Protein AF-A0A383CFS9-F1 (afdb_monomer)

Structure (mmCIF, N/CA/C/O backbone):
data_AF-A0A383CFS9-F1
#
_entry.id   AF-A0A383CFS9-F1
#
loop_
_atom_site.group_PDB
_atom_site.id
_atom_site.type_symbol
_atom_site.label_atom_id
_atom_site.label_alt_id
_atom_site.label_comp_id
_atom_site.label_asym_id
_atom_site.label_entity_id
_atom_site.label_seq_id
_atom_site.pdbx_PDB_ins_code
_atom_site.Cartn_x
_atom_site.Cartn_y
_atom_site.Cartn_z
_atom_site.occupancy
_atom_site.B_iso_or_equiv
_atom_site.auth_seq_id
_atom_site.auth_comp_id
_atom_site.auth_asym_id
_atom_site.auth_atom_id
_atom_site.pdbx_PDB_model_num
ATOM 1 N N . MET A 1 1 ? -12.939 10.911 5.482 1.00 61.72 1 MET A N 1
ATOM 2 C CA . MET A 1 1 ? -12.917 11.307 4.045 1.00 61.72 1 MET A CA 1
ATOM 3 C C . MET A 1 1 ? -11.748 10.573 3.395 1.00 61.72 1 MET A C 1
ATOM 5 O O . MET A 1 1 ? -10.789 10.356 4.116 1.00 61.72 1 MET A O 1
ATOM 9 N N . PRO A 1 2 ? -11.767 10.183 2.105 1.00 73.81 2 PRO A N 1
ATOM 10 C CA . PRO A 1 2 ? -10.771 9.255 1.539 1.00 73.81 2 PRO A CA 1
ATOM 11 C C . PRO A 1 2 ? -9.413 9.898 1.201 1.00 73.81 2 PRO A C 1
ATOM 13 O O . PRO A 1 2 ? -8.690 9.390 0.346 1.00 73.81 2 PRO A O 1
ATOM 16 N N . PHE A 1 3 ? -9.087 11.044 1.803 1.00 71.62 3 PHE A N 1
ATOM 17 C CA . PHE A 1 3 ? -7.859 11.783 1.536 1.00 71.62 3 PHE A CA 1
ATOM 18 C C . PHE A 1 3 ? -7.121 12.093 2.827 1.00 71.62 3 PHE A C 1
ATOM 20 O O . PHE A 1 3 ? -7.743 12.405 3.840 1.00 71.62 3 PHE A O 1
ATOM 27 N N . SER A 1 4 ? -5.798 12.067 2.744 1.00 77.31 4 SER A N 1
ATOM 28 C CA . SER A 1 4 ? -4.913 12.374 3.862 1.00 77.31 4 SER A CA 1
ATOM 29 C C . SER A 1 4 ? -4.382 13.797 3.763 1.00 77.31 4 SER A C 1
ATOM 31 O O . SER A 1 4 ? -4.376 14.420 2.690 1.00 77.31 4 SER A O 1
ATOM 33 N N . HIS A 1 5 ? -3.919 14.336 4.887 1.00 82.75 5 HIS A N 1
ATOM 34 C CA . HIS A 1 5 ? -3.319 15.663 4.899 1.00 82.75 5 HIS A CA 1
ATOM 35 C C . HIS A 1 5 ? -1.981 15.664 4.147 1.00 82.75 5 HIS A C 1
ATOM 37 O O . HIS A 1 5 ? -1.019 15.003 4.535 1.00 82.75 5 HIS A O 1
ATOM 43 N N . SER A 1 6 ? -1.882 16.468 3.083 1.00 84.69 6 SER A N 1
ATOM 44 C CA . SER A 1 6 ? -0.691 16.499 2.219 1.00 84.69 6 SER A CA 1
ATOM 45 C C . SER A 1 6 ? 0.611 16.829 2.958 1.00 84.69 6 SER A C 1
ATOM 47 O O . SER A 1 6 ? 1.684 16.391 2.546 1.00 84.69 6 SER A O 1
ATOM 49 N N . SER A 1 7 ? 0.524 17.548 4.079 1.00 87.81 7 SER A N 1
ATOM 50 C CA . SER A 1 7 ? 1.655 17.877 4.949 1.00 87.81 7 SER A CA 1
ATOM 51 C C . SER A 1 7 ? 2.322 16.656 5.592 1.00 87.81 7 SER A C 1
ATOM 53 O O . SER A 1 7 ? 3.496 16.734 5.947 1.00 87.81 7 SER A O 1
ATOM 55 N N . GLN A 1 8 ? 1.615 15.533 5.734 1.00 89.50 8 GLN A N 1
ATOM 56 C CA . GLN A 1 8 ? 2.145 14.311 6.346 1.00 89.50 8 GLN A CA 1
ATOM 57 C C . GLN A 1 8 ? 2.914 13.433 5.344 1.00 89.50 8 GLN A C 1
ATOM 59 O O . GLN A 1 8 ? 3.715 12.593 5.756 1.00 89.50 8 GLN A O 1
ATOM 64 N N . ILE A 1 9 ? 2.701 13.627 4.035 1.00 92.69 9 ILE A N 1
ATOM 65 C CA . ILE A 1 9 ? 3.205 12.733 2.980 1.00 92.69 9 ILE A CA 1
ATOM 66 C C . ILE A 1 9 ? 4.723 12.569 3.056 1.00 92.69 9 ILE A C 1
ATOM 68 O O . ILE A 1 9 ? 5.204 11.443 3.149 1.00 92.69 9 ILE A O 1
ATOM 72 N N . SER A 1 10 ? 5.480 13.670 3.058 1.00 94.12 10 SER A N 1
ATOM 73 C CA . SER A 1 10 ? 6.947 13.605 3.023 1.00 94.12 10 SER A CA 1
ATOM 74 C C . SER A 1 10 ? 7.539 12.911 4.250 1.00 94.12 10 SER A C 1
ATOM 76 O O . SER A 1 10 ? 8.532 12.200 4.133 1.00 94.12 10 SER A O 1
ATOM 78 N N . ALA A 1 11 ? 6.930 13.096 5.425 1.00 95.12 11 ALA A N 1
ATOM 79 C CA . ALA A 1 11 ? 7.402 12.477 6.660 1.00 95.12 11 ALA A CA 1
ATOM 80 C C . ALA A 1 11 ? 7.168 10.960 6.652 1.00 95.12 11 ALA A C 1
ATOM 82 O O . ALA A 1 11 ? 8.077 10.191 6.961 1.00 95.12 11 ALA A O 1
ATOM 83 N N . ILE A 1 12 ? 5.965 10.534 6.260 1.00 95.50 12 ILE A N 1
ATOM 84 C CA . ILE A 1 12 ? 5.589 9.117 6.196 1.00 95.50 12 ILE A CA 1
ATOM 85 C C . ILE A 1 12 ? 6.398 8.398 5.115 1.00 95.50 12 ILE A C 1
ATOM 87 O O . ILE A 1 12 ? 6.947 7.327 5.368 1.00 95.50 12 ILE A O 1
ATOM 91 N N . LEU A 1 13 ? 6.532 9.006 3.935 1.00 96.50 13 LEU A N 1
ATOM 92 C CA . LEU A 1 13 ? 7.294 8.425 2.836 1.00 96.50 13 LEU A CA 1
ATOM 93 C C . LEU A 1 13 ? 8.785 8.322 3.167 1.00 96.50 13 LEU A C 1
ATOM 95 O O . LEU A 1 13 ? 9.365 7.254 3.003 1.00 96.50 13 LEU A O 1
ATOM 99 N N . GLY A 1 14 ? 9.382 9.377 3.729 1.00 97.56 14 GLY A N 1
ATOM 100 C CA . GLY A 1 14 ? 10.776 9.330 4.174 1.00 97.56 14 GLY A CA 1
ATOM 101 C C . GLY A 1 14 ? 11.010 8.276 5.262 1.00 97.56 14 GLY A C 1
ATOM 102 O O . GLY A 1 14 ? 12.059 7.631 5.295 1.00 97.56 14 GLY A O 1
ATOM 103 N N . TYR A 1 15 ? 10.020 8.033 6.130 1.00 97.56 15 TYR A N 1
ATOM 104 C CA . TYR A 1 15 ? 10.092 6.941 7.097 1.00 97.56 15 TYR A CA 1
ATOM 105 C C . TYR A 1 15 ? 10.050 5.567 6.417 1.00 97.56 15 TYR A C 1
ATOM 107 O O . TYR A 1 15 ? 10.925 4.745 6.691 1.00 97.56 15 TYR A O 1
ATOM 115 N N . LEU A 1 16 ? 9.099 5.335 5.505 1.00 97.75 16 LEU A N 1
ATOM 116 C CA . LEU A 1 16 ? 9.012 4.109 4.701 1.00 97.75 16 LEU A CA 1
ATOM 117 C C . LEU A 1 16 ? 10.338 3.817 3.989 1.00 97.75 16 LEU A C 1
ATOM 119 O O . LEU A 1 16 ? 10.886 2.723 4.122 1.00 97.75 16 LEU A O 1
ATOM 123 N N . GLU A 1 17 ? 10.895 4.816 3.304 1.00 97.19 17 GLU A N 1
ATOM 124 C CA . GLU A 1 17 ? 12.170 4.711 2.593 1.00 97.19 17 GLU A CA 1
ATOM 125 C C . GLU A 1 17 ? 13.337 4.402 3.533 1.00 97.19 17 GLU A C 1
ATOM 127 O O . GLU A 1 17 ? 14.220 3.626 3.175 1.00 97.19 17 GLU A O 1
ATOM 132 N N . SER A 1 18 ? 13.335 4.948 4.753 1.00 97.94 18 SER A N 1
ATOM 133 C CA . SER A 1 18 ? 14.369 4.652 5.753 1.00 97.94 18 SER A CA 1
ATOM 134 C C . SER A 1 18 ? 14.281 3.234 6.328 1.00 97.94 18 SER A C 1
ATOM 136 O O . SER A 1 18 ? 15.282 2.707 6.817 1.00 97.94 18 SER A O 1
ATOM 138 N N . LYS A 1 19 ? 13.086 2.629 6.320 1.00 98.12 19 LYS A N 1
ATOM 139 C CA . LYS A 1 19 ? 12.830 1.304 6.902 1.00 98.12 19 LYS A CA 1
ATOM 140 C C . LYS A 1 19 ? 12.875 0.177 5.885 1.00 98.12 19 LYS A C 1
ATOM 142 O O . LYS A 1 19 ? 13.204 -0.934 6.284 1.00 98.12 19 LYS A O 1
ATOM 147 N N . GLN A 1 20 ? 12.581 0.456 4.614 1.00 97.25 20 GLN A N 1
ATOM 148 C CA . GLN A 1 20 ? 12.554 -0.538 3.535 1.00 97.25 20 GLN A CA 1
ATOM 149 C C . GLN A 1 20 ? 11.773 -1.820 3.915 1.00 97.25 20 GLN A C 1
ATOM 151 O O . GLN A 1 20 ? 12.322 -2.920 3.785 1.00 97.25 20 GLN A O 1
ATOM 156 N N . PRO A 1 21 ? 10.524 -1.718 4.424 1.00 98.19 21 PRO A N 1
ATOM 157 C CA . PRO A 1 21 ? 9.736 -2.901 4.771 1.00 98.19 21 PRO A CA 1
ATOM 158 C C . PRO A 1 21 ? 9.493 -3.770 3.529 1.00 98.19 21 PRO A C 1
ATOM 160 O O . PRO A 1 21 ? 9.343 -3.253 2.420 1.00 98.19 21 PRO A O 1
ATOM 163 N N . LYS A 1 22 ? 9.440 -5.094 3.708 1.00 97.75 22 LYS A N 1
ATOM 164 C CA . LYS A 1 22 ? 9.135 -6.048 2.628 1.00 97.75 22 LYS A CA 1
ATOM 165 C C . LYS A 1 22 ? 7.663 -6.432 2.590 1.00 97.75 22 LYS A C 1
ATOM 167 O O . LYS A 1 22 ? 7.187 -6.935 1.576 1.00 97.75 22 LYS A O 1
ATOM 172 N N . SER A 1 23 ? 6.937 -6.148 3.664 1.00 98.56 23 SER A N 1
ATOM 173 C CA . SER A 1 23 ? 5.499 -6.345 3.759 1.00 98.56 23 SER A CA 1
ATOM 174 C C . SER A 1 23 ? 4.828 -5.179 4.491 1.00 98.56 23 SER A C 1
ATOM 176 O O . SER A 1 23 ? 5.254 -4.780 5.576 1.00 98.56 23 SER A O 1
ATOM 178 N N . ILE A 1 24 ? 3.783 -4.619 3.883 1.00 98.69 24 ILE A N 1
ATOM 179 C CA . ILE A 1 24 ? 3.011 -3.490 4.410 1.00 98.69 24 ILE A CA 1
ATOM 180 C C . ILE A 1 24 ? 1.531 -3.866 4.450 1.00 98.69 24 ILE A C 1
ATOM 182 O O . ILE A 1 24 ? 0.998 -4.359 3.455 1.00 98.69 24 ILE A O 1
ATOM 186 N N . LEU A 1 25 ? 0.876 -3.589 5.577 1.00 98.56 25 LEU A N 1
ATOM 187 C CA . LEU A 1 25 ? -0.581 -3.552 5.683 1.00 98.56 25 LEU A CA 1
ATOM 188 C C . LEU A 1 25 ? -1.042 -2.100 5.815 1.00 98.56 25 LEU A C 1
ATOM 190 O O . LEU A 1 25 ? -0.694 -1.431 6.785 1.00 98.56 25 LEU A O 1
ATOM 194 N N . ASP A 1 26 ? -1.823 -1.619 4.858 1.00 97.75 26 ASP A N 1
ATOM 195 C CA . ASP A 1 26 ? -2.394 -0.271 4.852 1.00 97.75 26 ASP A CA 1
ATOM 196 C C . ASP A 1 26 ? -3.868 -0.317 5.273 1.00 97.75 26 ASP A C 1
ATOM 198 O O . ASP A 1 26 ? -4.727 -0.831 4.555 1.00 97.75 26 ASP A O 1
ATOM 202 N N . ILE A 1 27 ? -4.165 0.160 6.476 1.00 96.31 27 ILE A N 1
ATOM 203 C CA . ILE A 1 27 ? -5.506 0.132 7.055 1.00 96.31 27 ILE A CA 1
ATOM 204 C C . ILE A 1 27 ? -6.198 1.451 6.724 1.00 96.31 27 ILE A C 1
ATOM 206 O O . ILE A 1 27 ? -5.691 2.510 7.086 1.00 96.31 27 ILE A O 1
ATOM 210 N N . GLY A 1 28 ? -7.375 1.382 6.097 1.00 94.31 28 GLY A N 1
ATOM 211 C CA . GLY A 1 28 ? -8.111 2.566 5.654 1.00 94.31 28 GLY A CA 1
ATOM 212 C C . GLY A 1 28 ? -7.465 3.199 4.425 1.00 94.31 28 GLY A C 1
ATOM 213 O O . G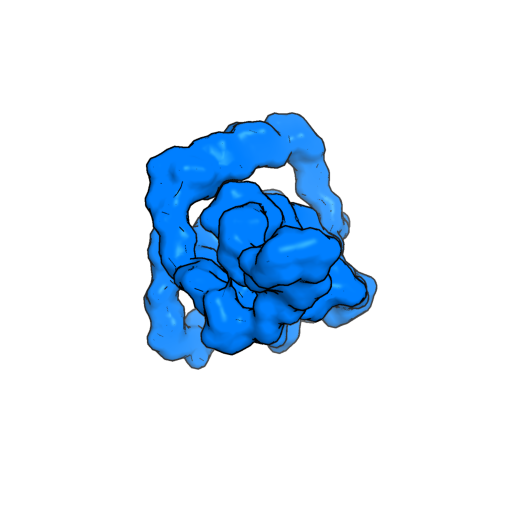LY A 1 28 ? -7.118 4.377 4.440 1.00 94.31 28 GLY A O 1
ATOM 214 N N . VAL A 1 29 ? -7.293 2.405 3.364 1.00 95.50 29 VAL A N 1
ATOM 215 C CA . VAL A 1 29 ? -6.565 2.799 2.140 1.00 95.50 29 VAL A CA 1
ATOM 216 C C . VAL A 1 29 ? -7.111 4.067 1.468 1.00 95.50 29 VAL A C 1
ATOM 218 O O . VAL A 1 29 ? -6.371 4.751 0.750 1.00 95.50 29 VAL A O 1
ATOM 221 N N . GLY A 1 30 ? -8.395 4.398 1.666 1.00 93.56 30 GLY A N 1
ATOM 222 C CA . GLY A 1 30 ? -9.013 5.594 1.103 1.00 93.56 30 GLY A CA 1
ATOM 223 C C . GLY A 1 30 ? -8.914 5.599 -0.421 1.00 93.56 30 GLY A C 1
ATOM 224 O O . GLY A 1 30 ? -9.360 4.672 -1.081 1.00 93.56 30 GLY A O 1
ATOM 225 N N . MET A 1 31 ? -8.326 6.646 -1.009 1.00 93.00 31 MET A N 1
ATOM 226 C CA . MET A 1 31 ? -8.101 6.712 -2.463 1.00 93.00 31 MET A CA 1
ATOM 227 C C . MET A 1 31 ? -6.832 5.984 -2.956 1.00 93.00 31 MET A C 1
ATOM 229 O O . MET A 1 31 ? -6.495 6.087 -4.139 1.00 93.00 31 MET A O 1
ATOM 233 N N . GLY A 1 32 ? -6.120 5.269 -2.079 1.00 94.88 32 GLY A N 1
ATOM 234 C CA . GLY A 1 32 ? -4.938 4.468 -2.415 1.00 94.88 32 GLY A CA 1
ATOM 235 C C . GLY A 1 32 ? -3.636 5.268 -2.483 1.00 94.88 32 GLY A C 1
ATOM 236 O O . GLY A 1 32 ? -2.660 4.822 -3.087 1.00 94.88 32 GLY A O 1
ATOM 237 N N . GLN A 1 33 ? -3.613 6.470 -1.899 1.00 95.25 33 GLN A N 1
ATOM 238 C CA . GLN A 1 33 ? -2.483 7.396 -1.993 1.00 95.25 33 GLN A CA 1
ATOM 239 C C . GLN A 1 33 ? -1.199 6.804 -1.403 1.00 95.25 33 GLN A C 1
ATOM 241 O O . GLN A 1 33 ? -0.160 6.819 -2.066 1.00 95.25 33 GLN A O 1
ATOM 246 N N . TYR A 1 34 ? -1.257 6.278 -0.178 1.00 96.62 34 TYR A N 1
ATOM 247 C CA . TYR A 1 34 ? -0.070 5.738 0.482 1.00 96.62 34 TYR A CA 1
ATOM 248 C C . TYR A 1 34 ? 0.363 4.395 -0.088 1.00 96.62 34 TYR A C 1
ATOM 250 O O . TYR A 1 34 ? 1.563 4.210 -0.268 1.00 96.62 34 TYR A O 1
ATOM 258 N N . GLY A 1 35 ? -0.560 3.512 -0.480 1.00 97.25 35 GLY A N 1
ATOM 259 C CA . GLY A 1 35 ? -0.193 2.296 -1.208 1.00 97.25 35 GLY A CA 1
ATOM 260 C C . GLY A 1 35 ? 0.501 2.589 -2.535 1.00 97.25 35 GLY A C 1
ATOM 261 O O . GLY A 1 35 ? 1.518 1.967 -2.838 1.00 97.25 35 GLY A O 1
ATOM 262 N N . PHE A 1 36 ? 0.018 3.574 -3.302 1.00 97.56 36 PHE A N 1
ATOM 263 C CA . PHE A 1 36 ? 0.678 3.989 -4.544 1.00 97.56 36 PHE A CA 1
ATOM 264 C C . PHE A 1 36 ? 2.076 4.546 -4.281 1.00 97.56 36 PHE A C 1
ATOM 266 O O . PHE A 1 36 ? 3.039 4.108 -4.907 1.00 97.56 36 PHE A O 1
ATOM 273 N N . LEU A 1 37 ? 2.205 5.465 -3.320 1.00 97.31 37 LEU A N 1
ATOM 274 C CA . LEU A 1 37 ? 3.498 6.045 -2.962 1.00 97.31 37 LEU A CA 1
ATOM 275 C C . LEU A 1 37 ? 4.469 4.991 -2.421 1.00 97.31 37 LEU A C 1
ATOM 277 O O . LEU A 1 37 ? 5.635 5.000 -2.809 1.00 97.31 37 LEU A O 1
ATOM 281 N N . ALA A 1 38 ? 4.014 4.067 -1.577 1.00 98.00 38 ALA A N 1
ATOM 282 C CA . ALA A 1 38 ? 4.833 2.968 -1.082 1.00 98.00 38 ALA A CA 1
ATOM 283 C C . ALA A 1 38 ? 5.305 2.078 -2.240 1.00 98.00 38 ALA A C 1
ATOM 285 O O . ALA A 1 38 ? 6.505 1.839 -2.368 1.00 98.00 38 ALA A O 1
ATOM 286 N N . ARG A 1 39 ? 4.396 1.677 -3.142 1.00 98.06 39 ARG A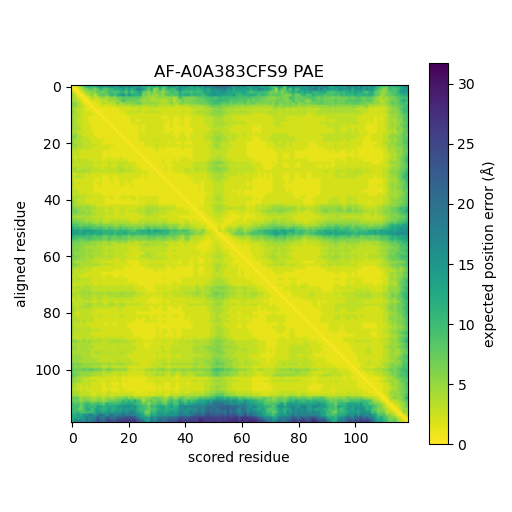 N 1
ATOM 287 C CA . ARG A 1 39 ? 4.726 0.875 -4.330 1.00 98.06 39 ARG A CA 1
ATOM 288 C C . ARG A 1 39 ? 5.786 1.549 -5.193 1.00 98.06 39 ARG A C 1
ATOM 290 O O . ARG A 1 39 ? 6.775 0.920 -5.557 1.00 98.06 39 ARG A O 1
ATOM 297 N N . THR A 1 40 ? 5.588 2.822 -5.535 1.00 97.06 40 THR A N 1
ATOM 298 C CA . THR A 1 40 ? 6.500 3.514 -6.448 1.00 97.06 40 THR A CA 1
ATOM 299 C C . THR A 1 40 ? 7.826 3.856 -5.793 1.00 97.06 40 THR A C 1
ATOM 301 O O . THR A 1 40 ? 8.841 3.762 -6.458 1.00 97.06 40 THR A O 1
ATOM 304 N N . ASN A 1 41 ? 7.869 4.232 -4.515 1.00 97.38 41 ASN A N 1
ATOM 305 C CA . ASN A 1 41 ? 9.125 4.684 -3.906 1.00 97.38 41 ASN A CA 1
ATOM 306 C C . ASN A 1 41 ? 9.958 3.533 -3.346 1.00 97.38 41 ASN A C 1
ATOM 308 O O . ASN A 1 41 ? 11.179 3.564 -3.464 1.00 97.38 41 ASN A O 1
ATOM 312 N N . LEU A 1 42 ? 9.333 2.482 -2.813 1.00 97.62 42 LEU A N 1
ATOM 313 C CA . LEU A 1 42 ? 10.078 1.343 -2.277 1.00 97.62 42 LEU A CA 1
ATOM 314 C C . LEU A 1 42 ? 10.485 0.340 -3.360 1.00 97.62 42 LEU A C 1
ATOM 316 O O . LEU A 1 42 ? 11.478 -0.360 -3.187 1.00 97.62 42 LEU A O 1
ATOM 320 N N . GLU A 1 43 ? 9.760 0.290 -4.483 1.00 96.19 43 GLU A N 1
ATOM 321 C CA . GLU A 1 43 ? 9.987 -0.726 -5.514 1.00 96.19 43 GLU A CA 1
ATOM 322 C C . GLU A 1 43 ? 10.236 -0.186 -6.931 1.00 96.19 43 GLU A C 1
ATOM 324 O O . GLU A 1 43 ? 10.256 -0.959 -7.885 1.00 96.19 43 GLU A O 1
ATOM 329 N N . HIS A 1 44 ? 10.478 1.117 -7.113 1.00 91.75 44 HIS A N 1
ATOM 330 C CA . HIS A 1 44 ? 10.654 1.747 -8.438 1.00 91.75 44 HIS A CA 1
ATOM 331 C C . HIS A 1 44 ? 11.551 0.976 -9.422 1.00 91.75 44 HIS A C 1
ATOM 333 O O . HIS A 1 44 ? 11.276 0.993 -10.620 1.00 91.75 44 HIS A O 1
ATOM 339 N N . PHE A 1 45 ? 12.603 0.298 -8.949 1.00 92.38 45 PHE A N 1
ATOM 340 C CA . PHE A 1 45 ? 13.518 -0.456 -9.810 1.00 92.38 45 PHE A CA 1
ATOM 341 C C . PHE A 1 45 ? 12.990 -1.814 -10.294 1.00 92.38 45 PHE A C 1
ATOM 343 O O . PHE A 1 45 ? 13.472 -2.296 -11.315 1.00 92.38 45 PHE A O 1
ATOM 350 N N . ASN A 1 46 ? 12.026 -2.432 -9.603 1.00 95.31 46 ASN A N 1
ATOM 351 C CA . ASN A 1 46 ? 11.518 -3.768 -9.938 1.00 95.31 46 ASN A CA 1
ATOM 352 C C . ASN A 1 46 ? 10.085 -3.756 -10.511 1.00 95.31 46 ASN A C 1
ATOM 354 O O . ASN A 1 46 ? 9.559 -4.789 -10.908 1.00 95.31 46 ASN A O 1
ATOM 358 N N . LEU A 1 47 ? 9.450 -2.588 -10.661 1.00 95.94 47 LEU A N 1
ATOM 359 C CA . LEU A 1 47 ? 8.124 -2.498 -11.300 1.00 95.94 47 LEU A CA 1
ATOM 360 C C . LEU A 1 47 ? 8.152 -2.783 -12.808 1.00 95.94 47 LEU A C 1
ATOM 362 O O . LEU A 1 47 ? 7.140 -3.190 -13.388 1.00 95.94 47 LEU A O 1
ATOM 366 N N . TYR A 1 48 ? 9.300 -2.560 -13.447 1.00 95.56 48 TYR A N 1
ATOM 367 C CA . TYR A 1 48 ? 9.497 -2.761 -14.876 1.00 95.56 48 TYR A CA 1
ATOM 368 C C . TYR A 1 48 ? 10.748 -3.588 -15.132 1.00 95.56 48 TYR A C 1
ATOM 370 O O . TYR A 1 48 ? 11.785 -3.409 -14.499 1.00 95.56 48 TYR A O 1
ATOM 378 N N . GLU A 1 49 ? 10.653 -4.464 -16.120 1.00 94.81 49 GLU A N 1
ATOM 379 C CA . GLU A 1 49 ? 11.798 -5.142 -16.697 1.00 94.81 49 GLU A CA 1
ATOM 380 C C . GLU A 1 49 ? 12.215 -4.400 -17.965 1.00 94.81 49 GLU A C 1
ATOM 382 O O . GLU A 1 49 ? 11.435 -4.300 -18.916 1.00 94.81 49 GLU A O 1
ATOM 387 N N . VAL A 1 50 ? 13.436 -3.867 -17.962 1.00 92.31 50 VAL A N 1
ATOM 388 C CA . VAL A 1 50 ? 14.018 -3.148 -19.101 1.00 92.31 50 VAL A CA 1
ATOM 389 C C . VAL A 1 50 ? 14.975 -4.081 -19.837 1.00 92.31 50 VAL A C 1
ATOM 391 O O . VAL A 1 50 ? 15.942 -4.571 -19.255 1.00 92.31 50 VAL A O 1
ATOM 394 N N . ILE A 1 51 ? 14.703 -4.330 -21.118 1.00 91.19 51 ILE A N 1
ATOM 395 C CA . ILE A 1 51 ? 15.509 -5.183 -21.996 1.00 91.19 51 ILE A CA 1
ATOM 396 C C . ILE A 1 51 ? 15.869 -4.370 -23.238 1.00 91.19 51 ILE A C 1
ATOM 398 O O . ILE A 1 51 ? 15.016 -4.112 -24.094 1.00 91.19 51 ILE A O 1
ATOM 402 N N . ASN A 1 52 ? 17.145 -3.991 -23.349 1.00 91.31 52 ASN A N 1
ATOM 403 C CA . ASN A 1 52 ? 17.648 -3.078 -24.380 1.00 91.31 52 ASN A CA 1
ATOM 404 C C . ASN A 1 52 ? 16.799 -1.789 -24.427 1.00 91.31 52 ASN A C 1
ATOM 406 O O . ASN A 1 52 ? 16.642 -1.126 -23.406 1.00 91.31 52 ASN A O 1
ATOM 410 N N . ASP A 1 53 ? 16.207 -1.480 -25.582 1.00 92.88 53 ASP A N 1
ATOM 411 C CA . ASP A 1 53 ? 15.375 -0.293 -25.810 1.00 92.88 53 ASP A CA 1
ATOM 412 C C . ASP A 1 53 ? 13.875 -0.537 -25.541 1.00 92.88 53 ASP A C 1
ATOM 414 O O . ASP A 1 53 ? 13.021 0.238 -25.974 1.00 92.88 53 ASP A O 1
ATOM 418 N N . THR A 1 54 ? 13.524 -1.633 -24.859 1.00 93.44 54 THR A N 1
ATOM 419 C CA . THR A 1 54 ? 12.134 -1.988 -24.533 1.00 93.44 54 THR A CA 1
ATOM 420 C C . THR A 1 54 ? 11.934 -2.151 -23.031 1.00 93.44 54 THR A C 1
ATOM 422 O O . THR A 1 54 ? 12.854 -2.527 -22.307 1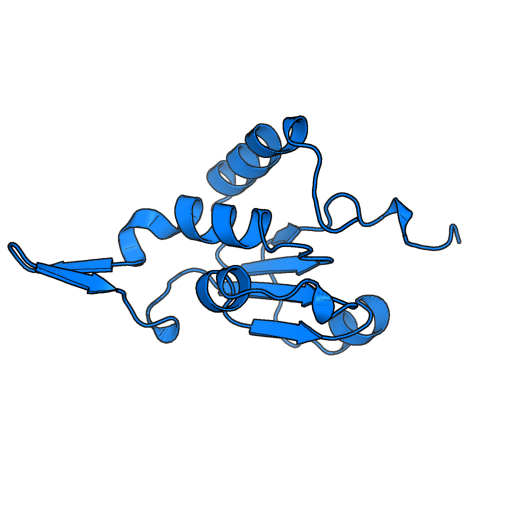.00 93.44 54 THR A O 1
ATOM 425 N N . ALA A 1 55 ? 10.716 -1.891 -22.557 1.00 93.25 55 ALA A N 1
ATOM 426 C CA . ALA A 1 55 ? 10.328 -2.124 -21.173 1.00 93.25 55 ALA A CA 1
ATOM 427 C C . ALA A 1 55 ? 8.969 -2.826 -21.120 1.00 93.25 55 ALA A C 1
ATOM 429 O O . ALA A 1 55 ? 8.038 -2.425 -21.824 1.00 93.25 55 ALA A O 1
ATOM 430 N N . ARG A 1 56 ? 8.837 -3.839 -20.258 1.00 94.62 56 ARG A N 1
ATOM 431 C CA . ARG A 1 56 ? 7.530 -4.385 -19.861 1.00 94.62 56 ARG A CA 1
ATOM 432 C C . ARG A 1 56 ? 7.284 -4.102 -18.391 1.00 94.62 56 ARG A C 1
ATOM 434 O O . ARG A 1 56 ? 8.207 -4.148 -17.580 1.00 94.62 56 ARG A O 1
ATOM 441 N N . ARG A 1 57 ? 6.027 -3.858 -18.036 1.00 94.00 57 ARG A N 1
ATOM 442 C CA . ARG A 1 57 ? 5.617 -3.885 -16.632 1.00 94.00 57 ARG A CA 1
ATOM 443 C C . ARG A 1 57 ? 5.725 -5.324 -16.131 1.00 94.00 57 ARG A C 1
ATOM 445 O O . ARG A 1 57 ? 5.263 -6.234 -16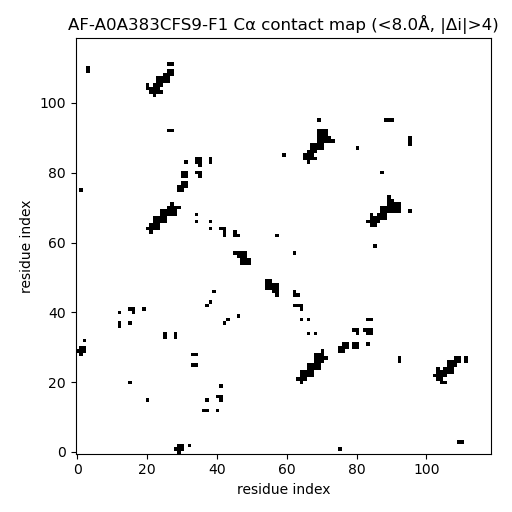.822 1.00 94.00 57 ARG A O 1
ATOM 452 N N . ARG A 1 58 ? 6.329 -5.518 -14.962 1.00 95.81 58 ARG A N 1
ATOM 453 C CA . ARG A 1 5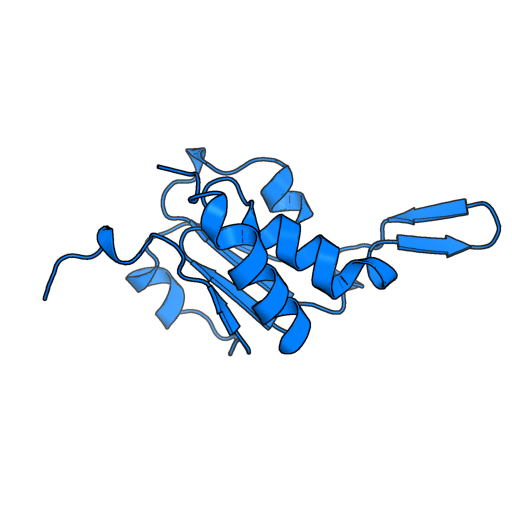8 ? 6.335 -6.821 -14.295 1.00 95.81 58 ARG A CA 1
ATOM 454 C C . ARG A 1 58 ? 4.936 -7.179 -13.802 1.00 95.81 58 ARG A C 1
ATOM 456 O O . ARG A 1 58 ? 4.154 -6.290 -13.448 1.00 95.81 58 ARG A O 1
ATOM 463 N N . ASP A 1 59 ? 4.628 -8.470 -13.772 1.00 95.31 59 ASP A N 1
ATOM 464 C CA . ASP A 1 59 ? 3.428 -8.952 -13.095 1.00 95.31 59 ASP A CA 1
ATOM 465 C C . ASP A 1 59 ? 3.581 -8.778 -11.582 1.00 95.31 59 ASP A C 1
ATOM 467 O O . ASP A 1 59 ? 4.686 -8.860 -11.050 1.00 95.31 59 ASP A O 1
ATOM 471 N N . LYS A 1 60 ? 2.470 -8.587 -10.857 1.00 94.88 60 LYS A N 1
ATOM 472 C CA . LYS A 1 60 ? 2.513 -8.390 -9.394 1.00 94.88 60 LYS A CA 1
ATOM 473 C C . LYS A 1 60 ? 3.195 -9.535 -8.640 1.00 94.88 60 LYS A C 1
ATOM 475 O O . LYS A 1 60 ? 3.684 -9.337 -7.536 1.00 94.88 60 LYS A O 1
ATOM 480 N N . ALA A 1 61 ? 3.185 -10.739 -9.211 1.00 94.62 61 ALA A N 1
ATOM 481 C CA . ALA A 1 61 ? 3.840 -11.913 -8.639 1.00 94.62 61 ALA A CA 1
ATOM 482 C C . ALA A 1 61 ? 5.377 -11.848 -8.716 1.00 94.62 61 ALA A C 1
ATOM 484 O O . ALA A 1 61 ? 6.046 -12.605 -8.021 1.00 94.62 61 ALA A O 1
ATOM 485 N N . GLU A 1 62 ? 5.929 -10.970 -9.557 1.00 96.12 62 GLU A N 1
ATOM 486 C CA . GLU A 1 62 ? 7.368 -10.707 -9.662 1.00 96.12 62 GLU A CA 1
ATOM 487 C C . GLU A 1 62 ? 7.812 -9.536 -8.767 1.00 96.12 62 GLU A C 1
ATOM 489 O O . GLU A 1 62 ? 8.986 -9.170 -8.788 1.00 96.12 62 GLU A O 1
ATOM 494 N N . TRP A 1 63 ? 6.886 -8.909 -8.034 1.00 96.94 63 TRP A N 1
ATOM 495 C CA . TRP A 1 63 ? 7.207 -7.809 -7.131 1.00 96.94 63 TRP A CA 1
ATOM 496 C C . TRP A 1 63 ? 7.815 -8.317 -5.819 1.00 96.94 63 TRP A C 1
ATOM 498 O O . TRP A 1 63 ? 7.369 -9.312 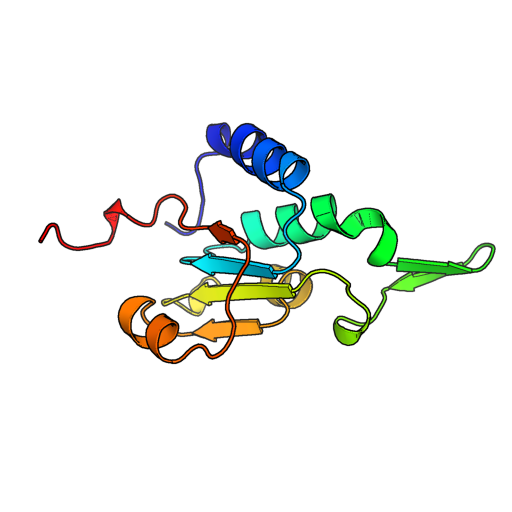-5.250 1.00 96.94 63 TRP A O 1
ATOM 508 N N . ASP A 1 64 ? 8.815 -7.594 -5.327 1.00 96.88 64 ASP A N 1
ATOM 509 C CA . ASP A 1 64 ? 9.596 -7.890 -4.126 1.00 96.88 64 ASP A CA 1
ATOM 510 C C . ASP A 1 64 ? 8.903 -7.423 -2.840 1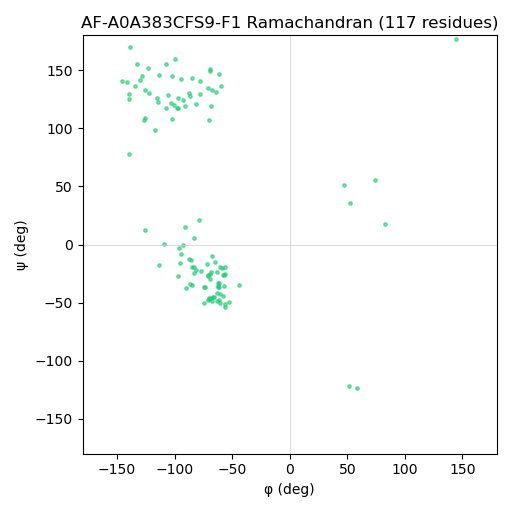.00 96.88 64 ASP A C 1
ATOM 512 O O . ASP A 1 64 ? 9.272 -7.861 -1.747 1.00 96.88 64 ASP A O 1
ATOM 516 N N . ILE A 1 65 ? 7.945 -6.493 -2.944 1.00 98.00 65 ILE A N 1
ATOM 517 C CA . ILE A 1 65 ? 7.270 -5.896 -1.789 1.00 98.00 65 ILE A CA 1
ATOM 518 C C . ILE A 1 65 ? 5.798 -6.297 -1.786 1.00 98.00 65 ILE A C 1
ATOM 520 O O . ILE A 1 65 ? 5.047 -6.014 -2.724 1.00 98.00 65 ILE A O 1
ATOM 524 N N . LEU A 1 66 ? 5.366 -6.923 -0.693 1.00 98.25 66 LEU A N 1
ATOM 525 C CA . LEU A 1 66 ? 3.961 -7.205 -0.436 1.00 98.25 66 LEU A CA 1
ATOM 526 C C . LEU A 1 66 ? 3.295 -5.953 0.140 1.00 98.25 66 LEU A C 1
ATOM 528 O O . LEU A 1 66 ? 3.693 -5.466 1.194 1.00 98.25 66 LEU A O 1
ATOM 532 N N . ILE A 1 67 ? 2.269 -5.439 -0.528 1.00 98.56 67 ILE A N 1
ATOM 533 C CA . ILE A 1 67 ? 1.458 -4.330 -0.021 1.00 98.56 67 ILE A CA 1
ATOM 534 C C . I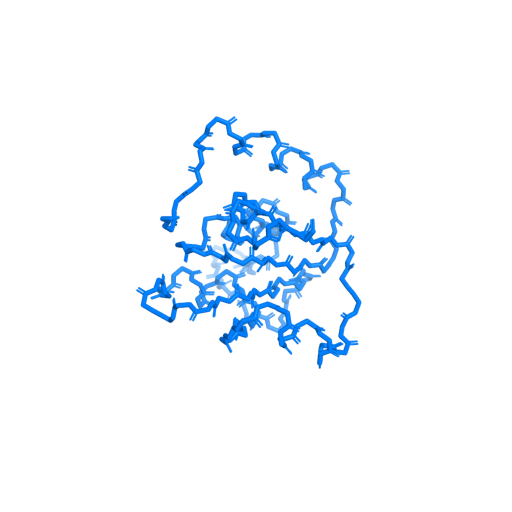LE A 1 67 ? 0.006 -4.770 -0.070 1.00 98.56 67 ILE A C 1
ATOM 536 O O . ILE A 1 67 ? -0.581 -4.848 -1.148 1.00 98.56 67 ILE A O 1
ATOM 540 N N . ASP A 1 68 ? -0.566 -5.042 1.093 1.00 98.56 68 ASP A N 1
ATOM 541 C CA . ASP A 1 68 ? -1.984 -5.335 1.233 1.00 98.56 68 ASP A CA 1
ATOM 542 C C . ASP A 1 68 ? -2.704 -4.158 1.888 1.00 98.56 68 ASP A C 1
ATOM 544 O O . ASP A 1 68 ? -2.100 -3.358 2.602 1.00 98.56 68 ASP A O 1
ATOM 548 N N . GLY A 1 69 ? -4.001 -4.045 1.630 1.00 98.00 69 GLY A N 1
ATOM 549 C CA . GLY A 1 69 ? -4.828 -2.970 2.159 1.00 98.00 69 GLY A CA 1
ATOM 550 C C . GLY A 1 69 ? -6.137 -3.467 2.754 1.00 98.00 69 GLY A C 1
ATOM 551 O O . GLY A 1 69 ? -6.634 -4.522 2.363 1.00 98.00 69 GLY A O 1
ATOM 552 N N . VAL A 1 70 ? -6.708 -2.696 3.676 1.00 97.75 70 VAL A N 1
ATOM 553 C CA . VAL A 1 70 ? -8.049 -2.921 4.234 1.00 97.75 70 VAL A CA 1
ATOM 554 C C . VAL A 1 70 ? -8.914 -1.689 3.993 1.00 97.75 70 VAL A C 1
ATOM 556 O O . VAL A 1 70 ? -8.493 -0.574 4.303 1.00 97.75 70 VAL A O 1
ATOM 559 N N . GLU A 1 71 ? -10.120 -1.883 3.464 1.00 95.81 71 GLU A N 1
ATOM 560 C CA . GLU A 1 71 ? -11.081 -0.804 3.214 1.00 95.81 71 GLU A CA 1
ATOM 561 C C . GLU A 1 71 ? -12.499 -1.239 3.579 1.00 95.81 71 GLU A C 1
ATOM 563 O O . GLU A 1 71 ? -13.009 -2.230 3.061 1.00 95.81 71 GLU A O 1
ATOM 568 N N . ALA A 1 72 ? -13.164 -0.476 4.443 1.00 93.56 72 ALA A N 1
ATOM 569 C CA . ALA A 1 72 ? -14.537 -0.767 4.847 1.00 93.56 72 ALA A CA 1
ATOM 570 C C . ALA A 1 72 ? -15.566 -0.260 3.823 1.00 93.56 72 ALA A C 1
ATOM 572 O O . ALA A 1 72 ? -16.694 -0.754 3.786 1.00 93.56 72 ALA A O 1
ATOM 573 N N . TYR A 1 73 ? -15.199 0.721 2.990 1.00 93.56 73 TYR A N 1
ATOM 574 C CA . TYR A 1 73 ? -16.070 1.317 1.985 1.00 93.56 73 TYR A CA 1
ATOM 575 C C . TYR A 1 73 ? -15.557 1.085 0.550 1.00 93.56 73 TYR A C 1
ATOM 577 O O . TYR A 1 73 ? -14.753 1.867 0.031 1.00 93.56 73 TYR A O 1
ATOM 585 N N . PRO A 1 74 ? -16.096 0.079 -0.167 1.00 92.25 74 PRO A N 1
ATOM 586 C CA . PRO A 1 74 ? -15.659 -0.269 -1.524 1.00 92.25 74 PRO A CA 1
ATOM 587 C C . PRO A 1 74 ? -15.799 0.866 -2.549 1.00 92.25 74 PRO A C 1
ATOM 589 O O . PRO A 1 74 ? -15.139 0.863 -3.584 1.00 92.25 74 PRO A O 1
ATOM 592 N N . GLY A 1 75 ? -16.637 1.871 -2.269 1.00 94.31 75 GLY A N 1
ATOM 593 C CA . GLY A 1 75 ? -16.825 3.030 -3.143 1.00 94.31 75 GLY A CA 1
ATOM 594 C C . GLY A 1 75 ? -15.607 3.956 -3.252 1.00 94.31 75 GLY A C 1
ATOM 595 O O . GLY A 1 75 ? -15.615 4.839 -4.108 1.00 94.31 75 GLY A O 1
ATOM 596 N N . TYR A 1 76 ? -14.572 3.782 -2.423 1.00 94.19 76 TYR A N 1
ATOM 597 C CA . TYR A 1 76 ? -13.292 4.482 -2.592 1.00 94.19 76 TYR A CA 1
ATOM 598 C C . TYR A 1 76 ? -12.313 3.756 -3.518 1.00 94.19 76 TYR A C 1
ATOM 600 O O . TYR A 1 76 ? -11.330 4.358 -3.956 1.00 94.19 76 TYR A O 1
ATOM 608 N N . LEU A 1 77 ? -12.586 2.495 -3.862 1.00 95.88 77 LEU A N 1
ATOM 609 C CA . LEU A 1 77 ? -11.686 1.698 -4.680 1.00 95.88 77 LEU A CA 1
ATOM 610 C C . LEU A 1 77 ? -11.680 2.192 -6.131 1.00 95.88 77 LEU A C 1
ATOM 612 O O . LEU A 1 77 ? -12.703 2.458 -6.759 1.00 95.88 77 LEU A O 1
ATOM 616 N N . THR A 1 78 ? -10.473 2.304 -6.671 1.00 95.62 78 THR A N 1
ATOM 617 C CA . THR A 1 78 ? -10.181 2.812 -8.018 1.00 95.62 78 THR A CA 1
ATOM 618 C C . THR A 1 78 ? -9.095 1.951 -8.665 1.00 95.62 78 THR A C 1
ATOM 620 O O . THR A 1 78 ? -8.426 1.192 -7.958 1.00 95.62 78 THR A O 1
ATOM 623 N N . PRO A 1 79 ? -8.816 2.101 -9.975 1.00 97.06 79 PRO A N 1
ATOM 624 C CA . PRO A 1 79 ? -7.699 1.405 -10.619 1.00 97.06 79 PRO A CA 1
ATOM 625 C C . PRO A 1 79 ? -6.325 1.655 -9.975 1.00 97.06 79 PRO A C 1
ATOM 627 O O . PRO A 1 79 ? -5.412 0.859 -10.168 1.00 97.06 79 PRO A O 1
ATOM 630 N N . VAL A 1 80 ? -6.161 2.723 -9.181 1.00 96.81 80 VAL A N 1
ATOM 631 C CA . VAL A 1 80 ? -4.936 2.950 -8.392 1.00 96.81 80 VAL A CA 1
ATOM 632 C C . VAL A 1 80 ? -4.728 1.829 -7.376 1.00 96.81 80 VAL A C 1
ATOM 634 O O . VAL A 1 80 ? -3.594 1.405 -7.171 1.00 96.81 80 VAL A O 1
ATOM 637 N N . HIS A 1 81 ? -5.801 1.308 -6.779 1.00 97.94 81 HIS A N 1
ATOM 638 C CA . HIS A 1 81 ? -5.718 0.219 -5.811 1.00 97.94 81 HIS A CA 1
ATOM 639 C C . HIS A 1 81 ? -5.317 -1.086 -6.489 1.00 97.94 81 HIS A C 1
ATOM 641 O O . HIS A 1 81 ? -4.399 -1.766 -6.034 1.00 97.94 81 HIS A O 1
ATOM 647 N N . ASP A 1 82 ? -5.950 -1.386 -7.627 1.00 96.56 82 ASP A N 1
ATOM 648 C CA . ASP A 1 82 ? -5.568 -2.544 -8.429 1.00 96.56 82 ASP A CA 1
ATOM 649 C C . ASP A 1 82 ? -4.131 -2.425 -8.939 1.00 96.56 82 ASP A C 1
ATOM 651 O O . ASP A 1 82 ? -3.426 -3.414 -9.011 1.00 96.56 82 ASP A O 1
ATOM 655 N N . TYR A 1 83 ? -3.616 -1.236 -9.231 1.00 96.62 83 TYR A N 1
ATOM 656 C CA . TYR A 1 83 ? -2.194 -1.121 -9.530 1.00 96.62 83 TYR A CA 1
ATOM 657 C C . TYR A 1 83 ? -1.320 -1.321 -8.283 1.00 96.62 83 TYR A C 1
ATOM 659 O O . TYR A 1 83 ? -0.343 -2.053 -8.330 1.00 96.62 83 TYR A O 1
ATOM 667 N N . SER A 1 84 ? -1.635 -0.672 -7.168 1.00 97.50 84 SER A N 1
ATOM 668 C CA . SER A 1 84 ? -0.656 -0.476 -6.089 1.00 97.50 84 SER A CA 1
ATOM 669 C C . SER A 1 84 ? -0.554 -1.651 -5.116 1.00 97.50 84 SER A C 1
ATOM 671 O O . SER A 1 84 ? 0.540 -1.951 -4.623 1.00 97.50 84 SE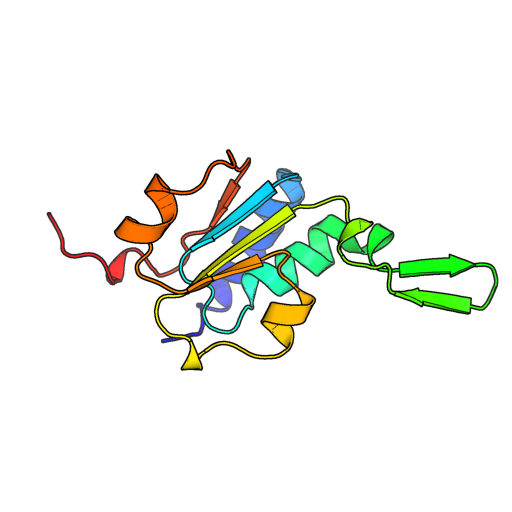R A O 1
ATOM 673 N N . TYR A 1 85 ? -1.677 -2.322 -4.853 1.00 98.25 85 TYR A N 1
ATOM 674 C CA . TYR A 1 85 ? -1.794 -3.347 -3.819 1.00 98.25 85 TYR A CA 1
ATOM 675 C C . TYR A 1 85 ? -1.768 -4.752 -4.426 1.00 98.25 85 TYR A C 1
ATOM 677 O O . TYR A 1 85 ? -2.302 -5.009 -5.512 1.00 98.25 85 TYR A O 1
ATOM 685 N N . ASN A 1 86 ? -1.162 -5.688 -3.701 1.00 97.88 86 ASN A N 1
ATOM 686 C CA . ASN A 1 86 ? -1.243 -7.115 -3.982 1.00 97.88 86 ASN A CA 1
ATOM 687 C C . ASN A 1 86 ? -2.663 -7.615 -3.709 1.00 97.88 86 ASN A C 1
ATOM 689 O O . ASN A 1 86 ? -3.241 -8.286 -4.566 1.00 97.88 86 ASN A O 1
ATOM 693 N N . LYS A 1 87 ? -3.245 -7.232 -2.565 1.00 97.62 87 LYS A N 1
ATOM 694 C CA . LYS A 1 87 ? -4.634 -7.529 -2.222 1.00 97.62 87 LYS A CA 1
ATOM 695 C C . LYS A 1 87 ? -5.282 -6.407 -1.412 1.00 97.62 87 LYS A C 1
ATOM 697 O O . LYS A 1 87 ? -4.669 -5.842 -0.515 1.00 97.62 87 LYS A O 1
ATOM 702 N N . ILE A 1 88 ? -6.551 -6.136 -1.706 1.00 97.94 88 ILE A N 1
ATOM 703 C CA . ILE A 1 88 ? -7.433 -5.347 -0.843 1.00 97.94 88 ILE A CA 1
ATOM 704 C C . ILE A 1 88 ? -8.406 -6.305 -0.160 1.00 97.94 88 ILE A C 1
ATOM 706 O O . ILE A 1 88 ? -9.031 -7.140 -0.816 1.00 97.94 88 ILE A O 1
ATOM 710 N N . TYR A 1 89 ? -8.505 -6.200 1.158 1.00 97.69 89 TYR A N 1
ATOM 711 C CA . TYR A 1 89 ? -9.512 -6.859 1.972 1.00 97.69 89 TYR A CA 1
ATOM 712 C C . TYR A 1 89 ? -10.633 -5.857 2.245 1.00 97.69 89 TYR A C 1
ATOM 714 O O . TYR A 1 89 ? -10.409 -4.816 2.859 1.00 97.69 89 TYR A O 1
ATOM 722 N N . GLU A 1 90 ? -11.834 -6.163 1.772 1.00 96.31 90 GLU A N 1
ATOM 723 C CA . GLU A 1 90 ? -13.009 -5.329 2.019 1.00 96.31 90 GLU A CA 1
ATOM 724 C C . GLU A 1 90 ? -13.658 -5.720 3.355 1.00 96.31 90 GLU A C 1
ATOM 726 O O . GLU A 1 90 ? -13.934 -6.901 3.581 1.00 96.31 90 GLU A O 1
ATOM 731 N N . GLY A 1 91 ? -13.898 -4.747 4.236 1.00 94.62 91 GLY A N 1
ATOM 732 C CA . GLY A 1 91 ? -14.544 -4.962 5.535 1.00 94.62 91 GLY A CA 1
ATOM 733 C C . GLY A 1 91 ? -14.006 -4.075 6.657 1.00 94.62 91 GLY A C 1
ATOM 734 O O . GLY A 1 91 ? -13.065 -3.303 6.470 1.00 94.62 91 GLY A O 1
ATOM 735 N N . ASP A 1 92 ? -14.616 -4.193 7.839 1.00 93.12 92 ASP A N 1
ATOM 736 C CA . ASP A 1 92 ? -14.131 -3.530 9.051 1.00 93.12 92 ASP A CA 1
ATOM 737 C C . ASP A 1 92 ? -12.752 -4.087 9.435 1.00 93.12 92 ASP A C 1
ATOM 739 O O . ASP A 1 92 ? -12.545 -5.301 9.505 1.00 93.12 92 ASP A O 1
ATOM 743 N N . ALA A 1 93 ? -11.793 -3.202 9.705 1.00 92.81 93 ALA A N 1
ATOM 744 C CA . ALA A 1 93 ? -10.438 -3.586 10.077 1.00 92.81 93 ALA A CA 1
ATOM 745 C C . ALA A 1 93 ? -10.383 -4.487 11.324 1.00 92.81 93 ALA A C 1
ATOM 747 O O . ALA A 1 93 ? -9.569 -5.411 11.368 1.00 92.81 93 ALA A O 1
ATOM 748 N N . LEU A 1 94 ? -11.260 -4.271 12.311 1.00 91.62 94 LEU A N 1
ATOM 749 C CA . LEU A 1 94 ? -11.337 -5.086 13.528 1.00 91.62 94 LEU A CA 1
ATOM 750 C C . LEU A 1 94 ? -11.837 -6.506 13.252 1.00 91.62 94 LEU A C 1
ATOM 752 O O . LEU A 1 94 ? -11.522 -7.419 14.014 1.00 91.62 94 LEU A O 1
ATOM 756 N N . GLU A 1 95 ? -12.574 -6.707 12.162 1.00 94.81 95 GLU A N 1
ATOM 757 C CA . GLU A 1 95 ? -13.026 -8.025 11.716 1.00 94.81 95 GLU A CA 1
ATOM 758 C C . GLU A 1 95 ? -12.012 -8.681 10.772 1.00 94.81 95 GLU A C 1
ATOM 760 O O . GLU A 1 95 ? -11.779 -9.887 10.840 1.00 94.81 95 GLU A O 1
ATOM 765 N N . VAL A 1 96 ? -11.372 -7.900 9.900 1.00 95.44 96 VAL A N 1
ATOM 766 C CA . VAL A 1 96 ? -10.434 -8.406 8.890 1.00 95.44 96 VAL A CA 1
ATOM 767 C C . VAL A 1 96 ? -9.099 -8.814 9.511 1.00 95.44 96 VAL A C 1
ATOM 769 O O . VAL A 1 96 ? -8.632 -9.928 9.270 1.00 95.44 96 VAL A O 1
ATOM 772 N N . ILE A 1 97 ? -8.481 -7.941 10.314 1.00 94.62 97 ILE A N 1
ATOM 773 C CA . ILE A 1 97 ? -7.102 -8.115 10.802 1.00 94.62 97 ILE A CA 1
ATOM 774 C C . ILE A 1 97 ? -6.903 -9.424 11.585 1.00 94.62 97 ILE A C 1
ATOM 776 O O . ILE A 1 97 ? -5.926 -10.118 11.295 1.00 94.62 97 ILE A O 1
ATOM 780 N N . PRO A 1 98 ? -7.798 -9.837 12.510 1.00 95.19 98 PRO A N 1
ATOM 781 C CA . PRO A 1 98 ? -7.637 -11.096 13.244 1.00 95.19 98 PRO A CA 1
ATOM 782 C C . PRO A 1 98 ? -7.614 -12.353 12.363 1.00 95.19 98 PRO A C 1
ATOM 784 O O . PRO A 1 98 ? -7.155 -13.403 12.809 1.00 95.19 98 PRO A O 1
ATOM 787 N N . ASN A 1 99 ? -8.118 -12.260 11.129 1.00 95.69 99 ASN A N 1
ATOM 788 C CA . ASN A 1 99 ? -8.196 -13.367 10.180 1.00 95.69 99 ASN A CA 1
ATOM 789 C C . ASN A 1 99 ? -7.024 -13.392 9.182 1.00 95.69 99 ASN A C 1
ATOM 791 O O . ASN A 1 99 ? -6.945 -14.301 8.351 1.00 95.69 99 ASN A O 1
ATOM 795 N N . LEU A 1 100 ? -6.115 -12.414 9.237 1.00 95.56 100 LEU A N 1
ATOM 796 C CA . LEU A 1 100 ? -4.938 -12.381 8.375 1.00 95.56 100 LEU A CA 1
ATOM 797 C C . LEU A 1 100 ? -3.876 -13.358 8.889 1.00 95.56 100 LEU A C 1
ATOM 799 O O . LEU A 1 100 ? -3.492 -13.342 10.055 1.00 95.56 100 LEU A O 1
ATOM 803 N N . SER A 1 101 ? -3.361 -14.202 7.995 1.00 94.69 101 SER A N 1
ATOM 804 C CA . SER A 1 101 ? -2.263 -15.129 8.301 1.00 94.69 101 SER A CA 1
ATOM 805 C C . SER A 1 101 ? -0.874 -14.502 8.148 1.00 94.69 101 SER A C 1
ATOM 807 O O . SER A 1 101 ? 0.124 -15.101 8.544 1.00 94.69 101 SER A O 1
ATOM 809 N N . THR A 1 102 ? -0.797 -13.334 7.510 1.00 95.44 102 THR A N 1
ATOM 810 C CA . THR A 1 102 ? 0.458 -12.650 7.195 1.00 95.44 102 THR A CA 1
ATOM 811 C C . THR A 1 102 ? 0.882 -11.766 8.360 1.00 95.44 102 THR A C 1
ATOM 813 O O . THR A 1 102 ? 0.104 -10.942 8.834 1.00 95.44 102 THR A O 1
ATOM 816 N N . ASN A 1 103 ? 2.140 -11.896 8.784 1.00 94.88 103 ASN A N 1
ATOM 817 C CA . ASN A 1 103 ? 2.779 -10.923 9.665 1.00 94.88 103 ASN A CA 1
ATOM 818 C C . ASN A 1 103 ? 3.467 -9.871 8.794 1.00 94.88 103 ASN A C 1
ATOM 820 O O . ASN A 1 103 ? 4.338 -10.226 8.002 1.00 94.88 103 ASN A O 1
ATOM 824 N N . TYR A 1 104 ? 3.060 -8.612 8.928 1.00 98.19 104 TYR A N 1
ATOM 825 C CA . TYR A 1 104 ? 3.598 -7.506 8.139 1.00 98.19 104 TYR A CA 1
ATOM 826 C C . TYR A 1 104 ? 4.730 -6.796 8.890 1.00 98.19 104 TYR A C 1
ATOM 828 O O . TYR A 1 104 ? 4.649 -6.605 10.104 1.00 98.19 104 TYR A O 1
ATOM 836 N N . ASP A 1 105 ? 5.761 -6.361 8.166 1.00 98.00 105 ASP A N 1
ATOM 837 C CA . ASP A 1 105 ? 6.888 -5.599 8.724 1.00 98.00 105 ASP A CA 1
ATOM 838 C C . ASP A 1 105 ? 6.466 -4.188 9.147 1.00 98.00 105 ASP A C 1
ATOM 840 O O . ASP A 1 105 ? 7.057 -3.590 10.050 1.00 98.00 105 ASP A O 1
ATOM 844 N N . MET A 1 106 ? 5.460 -3.636 8.466 1.00 98.12 106 MET A N 1
ATOM 845 C CA . MET A 1 106 ? 4.918 -2.316 8.743 1.00 98.12 106 MET A CA 1
ATOM 846 C C . MET A 1 106 ? 3.400 -2.289 8.588 1.00 98.12 106 MET A C 1
ATOM 848 O O . MET A 1 106 ? 2.843 -2.847 7.646 1.00 98.12 106 MET A O 1
ATOM 852 N N . VAL A 1 107 ? 2.741 -1.577 9.497 1.00 97.25 107 VAL A N 1
ATOM 853 C CA . VAL A 1 107 ? 1.319 -1.252 9.400 1.00 97.25 107 VAL A CA 1
ATOM 854 C C . VAL A 1 107 ? 1.184 0.258 9.249 1.00 97.25 107 VAL A C 1
ATOM 856 O O . VAL A 1 107 ? 1.728 1.012 10.058 1.00 97.25 107 VAL A O 1
ATOM 859 N N . LEU A 1 108 ? 0.473 0.692 8.213 1.00 96.00 108 LEU A N 1
ATOM 860 C CA . LEU A 1 108 ? 0.039 2.071 8.039 1.00 96.00 108 LEU A CA 1
ATOM 861 C C . LEU A 1 108 ? -1.402 2.179 8.539 1.00 96.00 108 LEU A C 1
ATOM 863 O O . LEU A 1 108 ? -2.266 1.406 8.146 1.00 96.00 108 LEU A O 1
ATOM 867 N N . ALA A 1 109 ? -1.640 3.120 9.445 1.00 93.19 109 ALA A N 1
ATOM 868 C CA . ALA A 1 109 ? -2.959 3.455 9.970 1.00 93.19 109 ALA A CA 1
ATOM 869 C C . ALA A 1 109 ? -3.021 4.982 10.086 1.00 93.19 109 ALA A C 1
ATOM 871 O O . ALA A 1 109 ? -2.754 5.553 11.145 1.00 93.19 109 ALA A O 1
ATOM 872 N N . ILE A 1 110 ? -3.234 5.642 8.948 1.00 89.94 110 ILE A N 1
ATOM 873 C CA . ILE A 1 110 ? -3.058 7.090 8.782 1.00 89.94 110 ILE A CA 1
ATOM 874 C C . ILE A 1 110 ? -4.425 7.764 8.770 1.00 89.94 110 ILE A C 1
ATOM 876 O O . ILE A 1 110 ? -5.244 7.435 7.922 1.00 89.94 110 ILE A O 1
ATOM 880 N N . ASP A 1 111 ? -4.653 8.705 9.690 1.00 80.69 111 ASP A N 1
ATOM 881 C CA . ASP A 1 111 ? -5.931 9.424 9.825 1.00 80.69 111 ASP A CA 1
ATOM 882 C C . ASP A 1 111 ? -7.144 8.457 9.926 1.00 80.69 111 ASP A C 1
ATOM 884 O O . ASP A 1 111 ? -8.228 8.700 9.391 1.00 80.69 111 ASP A O 1
ATOM 888 N N . ILE A 1 112 ? -6.947 7.303 10.592 1.00 77.62 112 ILE A N 1
ATOM 889 C CA . ILE A 1 112 ? -8.013 6.314 10.845 1.00 77.62 112 ILE A CA 1
ATOM 890 C C . ILE A 1 112 ? -8.377 6.175 12.321 1.00 77.62 112 ILE A C 1
ATOM 892 O O . ILE A 1 112 ? -9.426 5.625 12.654 1.00 77.62 112 ILE A O 1
ATOM 896 N N . LEU A 1 113 ? -7.514 6.645 13.227 1.00 68.31 113 LEU A N 1
ATOM 897 C CA . LEU A 1 113 ? -7.708 6.441 14.662 1.00 68.31 113 LEU A CA 1
ATOM 898 C C . LEU A 1 113 ? -8.868 7.280 15.212 1.00 68.31 113 LEU A C 1
ATOM 900 O O . LEU A 1 113 ? -9.524 6.886 16.172 1.00 68.31 113 LEU A O 1
ATOM 904 N N . GLU A 1 114 ? -9.160 8.407 14.570 1.00 64.75 114 GLU A N 1
ATOM 905 C CA . GLU A 1 114 ? -10.318 9.258 14.834 1.00 64.75 114 GLU A CA 1
ATOM 906 C C . GLU A 1 114 ? -11.666 8.591 14.531 1.00 64.75 114 GLU A C 1
ATOM 908 O O . GLU A 1 114 ? -12.699 9.102 14.964 1.00 64.75 114 GLU A O 1
ATOM 913 N N . HIS A 1 115 ? -11.665 7.476 13.794 1.00 65.50 115 HIS A N 1
ATOM 914 C CA . HIS A 1 115 ? -12.868 6.741 13.416 1.00 65.50 115 HIS A CA 1
ATOM 915 C C . HIS A 1 115 ? -13.210 5.594 14.374 1.00 65.50 115 HIS A C 1
ATOM 917 O O . HIS A 1 115 ? -14.305 5.043 14.272 1.00 65.50 115 HIS A O 1
ATOM 923 N N . PHE A 1 116 ? -12.335 5.269 15.332 1.00 64.81 116 PHE A N 1
ATOM 924 C CA . PHE A 1 116 ? -12.666 4.323 16.397 1.00 64.81 116 PHE A CA 1
ATOM 925 C C . PHE A 1 116 ? -13.391 5.016 17.549 1.00 64.81 116 PHE A C 1
ATOM 927 O O . PHE A 1 116 ? -13.068 6.145 17.934 1.00 64.81 116 PHE A O 1
ATOM 934 N N . GLU A 1 117 ? -14.354 4.313 18.146 1.00 65.31 117 GLU A N 1
ATOM 935 C CA . GLU A 1 117 ? -14.927 4.739 19.418 1.00 65.31 117 GLU A CA 1
ATOM 936 C C . GLU A 1 117 ? -13.827 4.803 20.485 1.00 65.31 117 GLU A C 1
ATOM 938 O O . GLU A 1 117 ? -12.971 3.921 20.589 1.00 65.31 117 GLU A O 1
ATOM 943 N N . LYS A 1 118 ? -13.839 5.871 21.290 1.00 59.81 118 LYS A N 1
ATOM 944 C CA . LYS A 1 118 ? -12.965 5.960 22.461 1.00 59.81 118 LYS A CA 1
ATOM 945 C C . LYS A 1 118 ? -13.473 4.956 23.494 1.00 59.81 118 LYS A C 1
ATOM 947 O O . LYS A 1 118 ? -14.538 5.182 24.066 1.00 59.81 118 LYS A O 1
ATOM 952 N N . GLY A 1 119 ? -12.732 3.864 23.668 1.00 50.22 119 GLY A N 1
ATOM 953 C CA . GLY A 1 119 ? -12.958 2.881 24.731 1.00 50.22 119 GLY A CA 1
ATOM 954 C C . GLY A 1 119 ? -12.725 3.432 26.132 1.00 50.22 119 GLY A C 1
ATOM 955 O O . GLY A 1 119 ? -12.091 4.507 26.265 1.00 50.22 119 GLY A O 1
#

pLDDT: mean 92.44, std 9.4, range [50.22, 98.69]

Radius of gyration: 14.89 Å; Cα contacts (8 Å, |Δi|>4): 174; chains: 1; bounding box: 34×33×50 Å

Solvent-accessible surface area (backbone atoms only — not comparable to full-atom values): 7184 Å² total; per-residue (Å²): 122,60,71,78,67,75,85,51,48,65,61,54,49,53,49,48,64,74,64,64,62,52,24,36,37,31,43,60,41,38,59,24,60,66,49,36,50,49,42,50,70,74,37,59,78,58,51,44,51,73,57,89,98,44,73,44,75,49,58,80,88,70,47,84,60,49,30,34,32,28,32,66,58,73,88,44,67,50,74,54,40,69,68,33,34,81,43,77,45,80,37,54,61,86,69,48,56,83,70,54,88,75,86,57,74,38,75,46,69,65,97,44,72,87,76,53,82,87,125

Foldseek 3Di:
DLDADPVCVVVVLVVCLVQLWQEEEEESCRLVVVLLSSQCSSFVPQQWDDDPPDIDGDDPVSGRHAYEYEHQDCVSDDVSCVVRHPYYDHRDCVVPVVPDPDDTPYYHDGPPVVVDDDD

Secondary structure (DSSP, 8-state):
-----GGGHHHHHHHHHHH--SEEEEES-TTSHHHHHHHHHHHTTTSEEEETTEEEEPPGGG-SSEEEEEES-GGG--HHHHHH-SEEEES-HHHHGGG--PPPSEEEE-S-GGGS---

Sequence (119 aa):
MPFSHSSQISAILGYLESKQPKSILDIGVGMGQYGFLARTNLEHFNLYEVINDTARRRDKAEWDILIDGVEAYPGYLTPVHDYSYNKIYEGDALEVIPNLSTNYDMVLAIDILEHFEKG

Organism: NCBI:txid408172

Nearest PDB structures (foldseek):
  2gpy-assembly1_A  TM=7.329E-01  e=7.653E-03  Halalkalibacterium halodurans C-125
  8xdy-assembly1_B  TM=7.430E-01  e=8.743E-03  Lycoris longituba
  8gxo-assembly1_A  TM=7.332E-01  e=9.345E-03  Camellia sinensis
  5log-assembly1_A  TM=6.918E-01  e=3.541E-02  Myxococcus xanthus
  3on5-assembly1_B  TM=7.544E-01  e=1.291E+00  Halalkalibacterium halodurans

Mean predicted aligned error: 4.06 Å

InterPro domains:
  IPR029063 S-adenosyl-L-methionine-dependent methyltransferase superfamily [G3DSA:3.40.50.150] (3-119)
  IPR029063 S-adenosyl-L-methionine-dependent methyltransferase superfamily [SSF53335] (9-117)